Protein AF-X1FMK3-F1 (afdb_monomer_lite)

Secondary structure (DSSP, 8-state):
-HHHHH--HHHHHHHHHHHHHHHHHHHHHHHHHHHHHHHTT--HHHHTTHHHHHHHHHHHHHHHHHHHHHHHHHH--

Structure (mmCIF, N/CA/C/O backbone):
data_AF-X1FMK3-F1
#
_entry.id   AF-X1FMK3-F1
#
loop_
_atom_site.group_PDB
_atom_site.id
_atom_site.type_symbol
_atom_site.label_atom_id
_atom_site.label_alt_id
_atom_site.label_comp_id
_atom_site.label_asym_id
_atom_site.label_entity_id
_atom_site.label_seq_id
_atom_site.pdbx_PDB_ins_code
_atom_site.Cartn_x
_atom_site.Cartn_y
_atom_site.Cartn_z
_atom_site.occupancy
_atom_site.B_iso_or_equiv
_atom_site.auth_seq_id
_atom_site.auth_comp_id
_atom_site.auth_asym_id
_atom_site.auth_atom_id
_atom_site.pdbx_PDB_model_num
ATOM 1 N N . MET A 1 1 ? 16.362 -2.117 -7.454 1.00 51.97 1 MET A N 1
ATOM 2 C CA . MET A 1 1 ? 16.931 -3.469 -7.647 1.00 51.97 1 MET A CA 1
ATOM 3 C C . MET A 1 1 ? 16.512 -4.122 -8.957 1.00 51.97 1 MET A C 1
ATOM 5 O O . MET A 1 1 ? 17.401 -4.604 -9.635 1.00 51.97 1 MET A O 1
ATOM 9 N N . ALA A 1 2 ? 15.240 -4.077 -9.380 1.00 57.34 2 ALA A N 1
ATOM 10 C CA . ALA A 1 2 ? 14.821 -4.676 -10.660 1.00 57.34 2 ALA A CA 1
ATOM 11 C C . ALA A 1 2 ? 15.598 -4.159 -11.892 1.00 57.34 2 ALA A C 1
ATOM 13 O O . ALA A 1 2 ? 16.035 -4.959 -12.705 1.00 57.34 2 ALA A O 1
ATOM 14 N N . LEU A 1 3 ? 15.862 -2.848 -11.982 1.00 58.62 3 LEU A N 1
ATOM 15 C CA . LEU A 1 3 ? 16.635 -2.260 -13.090 1.00 58.62 3 LEU A CA 1
ATOM 16 C C . LEU A 1 3 ? 18.081 -2.779 -13.167 1.00 58.62 3 LEU A C 1
ATOM 18 O O . LEU A 1 3 ? 18.608 -2.982 -14.247 1.00 58.62 3 LEU A O 1
ATOM 22 N N . ILE A 1 4 ? 18.702 -2.992 -12.006 1.00 63.97 4 ILE A N 1
ATOM 23 C CA . ILE A 1 4 ? 20.109 -3.398 -11.876 1.00 63.97 4 ILE A CA 1
ATOM 24 C C . ILE A 1 4 ? 20.258 -4.916 -12.063 1.00 63.97 4 ILE A C 1
ATOM 26 O O . ILE A 1 4 ? 21.333 -5.393 -12.394 1.00 63.97 4 ILE A O 1
ATOM 30 N N . TRP A 1 5 ? 19.191 -5.684 -11.820 1.00 69.31 5 TRP A N 1
ATOM 31 C CA . TRP A 1 5 ? 19.236 -7.148 -11.794 1.00 69.31 5 TRP A CA 1
ATOM 32 C C . TRP A 1 5 ? 18.618 -7.808 -13.032 1.00 69.31 5 TRP A C 1
ATOM 34 O O . TRP A 1 5 ? 18.997 -8.920 -13.377 1.00 69.31 5 TRP A O 1
ATOM 44 N N . GLN A 1 6 ? 17.666 -7.145 -13.697 1.00 69.31 6 GLN A N 1
ATOM 45 C CA . GLN A 1 6 ? 17.020 -7.658 -14.911 1.00 69.31 6 GLN A CA 1
ATOM 46 C C . GLN A 1 6 ? 17.445 -6.925 -16.192 1.00 69.31 6 GLN A C 1
ATOM 48 O O . GLN A 1 6 ? 16.927 -7.273 -17.250 1.00 69.31 6 GLN A O 1
ATOM 53 N N . ASP A 1 7 ? 18.310 -5.900 -16.107 1.00 67.06 7 ASP A N 1
ATOM 54 C CA . ASP A 1 7 ? 18.730 -5.030 -17.230 1.00 67.06 7 ASP A CA 1
ATOM 55 C C . ASP A 1 7 ? 17.558 -4.531 -18.102 1.00 67.06 7 ASP A C 1
ATOM 57 O O . ASP A 1 7 ? 17.691 -4.206 -19.281 1.00 67.06 7 ASP A O 1
ATOM 61 N N . ASN A 1 8 ? 16.361 -4.469 -17.513 1.00 71.50 8 ASN A N 1
ATOM 62 C CA . ASN A 1 8 ? 15.131 -4.151 -18.212 1.00 71.50 8 ASN A CA 1
ATOM 63 C C . ASN A 1 8 ? 14.554 -2.852 -17.651 1.00 71.50 8 ASN A C 1
ATOM 65 O O . ASN A 1 8 ? 13.918 -2.815 -16.590 1.00 71.50 8 ASN A O 1
ATOM 69 N N . TYR A 1 9 ? 14.790 -1.776 -18.400 1.00 77.38 9 TYR A N 1
ATOM 70 C CA . TYR A 1 9 ? 14.345 -0.427 -18.064 1.00 77.38 9 TYR A CA 1
ATOM 71 C C . TYR A 1 9 ? 12.822 -0.327 -17.910 1.00 77.38 9 TYR A C 1
ATOM 73 O O . TYR A 1 9 ? 12.342 0.372 -17.017 1.00 77.38 9 TYR A O 1
ATOM 81 N N . VAL A 1 10 ? 12.064 -1.070 -18.722 1.00 78.56 10 VAL A N 1
ATOM 82 C CA . VAL A 1 10 ? 10.594 -1.072 -18.693 1.00 78.56 10 VAL A CA 1
ATOM 83 C C . VAL A 1 10 ? 10.086 -1.708 -17.402 1.00 78.56 10 VAL A C 1
ATOM 85 O O . VAL A 1 10 ? 9.254 -1.121 -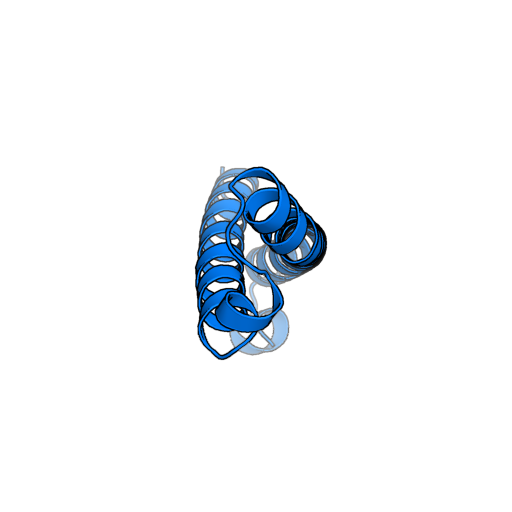16.713 1.00 78.56 10 VAL A O 1
ATOM 88 N N . LEU A 1 11 ? 10.639 -2.859 -17.012 1.00 79.38 11 LEU A N 1
ATOM 89 C CA . LEU A 1 11 ? 10.284 -3.521 -15.751 1.00 79.38 11 LEU A CA 1
ATOM 90 C C . LEU A 1 11 ? 10.620 -2.652 -14.535 1.00 79.38 11 LEU A C 1
ATOM 92 O O . LEU A 1 11 ? 9.797 -2.518 -13.629 1.00 79.38 11 LEU A O 1
ATOM 96 N N . GLY A 1 12 ? 11.794 -2.016 -14.522 1.00 81.88 12 GLY A N 1
ATOM 97 C CA . GLY A 1 12 ? 12.181 -1.111 -13.438 1.00 81.88 12 GLY A CA 1
ATOM 98 C C . GLY A 1 12 ? 11.223 0.075 -13.277 1.00 81.88 12 GLY A C 1
ATOM 99 O O . GLY A 1 12 ? 10.833 0.397 -12.152 1.00 81.88 12 GLY A O 1
ATOM 100 N N . LEU A 1 13 ? 10.810 0.686 -14.391 1.00 82.44 13 LEU A N 1
ATOM 101 C CA . LEU A 1 13 ? 9.884 1.819 -14.408 1.00 82.44 13 LEU A CA 1
ATOM 102 C C . LEU A 1 13 ? 8.465 1.411 -13.984 1.00 82.44 13 LEU A C 1
ATOM 104 O O . LEU A 1 13 ? 7.859 2.090 -13.154 1.00 82.44 13 LEU A O 1
ATOM 108 N N . VAL A 1 14 ? 7.967 0.273 -14.477 1.00 85.00 14 VAL A N 1
ATOM 109 C CA . VAL A 1 14 ? 6.656 -0.284 -14.101 1.00 85.00 14 VAL A CA 1
ATOM 110 C C . VAL A 1 14 ? 6.596 -0.595 -12.606 1.00 85.00 14 VAL A C 1
ATOM 112 O O . VAL A 1 14 ? 5.647 -0.193 -11.930 1.00 85.00 14 VAL A O 1
ATOM 115 N N . ILE A 1 15 ? 7.622 -1.256 -12.061 1.00 84.88 15 ILE A N 1
ATOM 116 C CA . ILE A 1 15 ? 7.673 -1.602 -10.636 1.00 84.88 15 ILE A CA 1
ATOM 117 C C . ILE A 1 15 ? 7.723 -0.330 -9.781 1.00 84.88 15 ILE A C 1
ATOM 119 O O . ILE A 1 15 ? 6.946 -0.211 -8.835 1.00 84.88 15 ILE A O 1
ATOM 123 N N . GLY A 1 16 ? 8.566 0.645 -10.140 1.00 84.81 16 GLY A N 1
ATOM 124 C CA . GLY A 1 16 ? 8.677 1.914 -9.414 1.00 84.81 16 GLY A CA 1
ATOM 125 C C . GLY A 1 16 ? 7.362 2.699 -9.364 1.00 84.81 16 GLY A C 1
ATOM 126 O O . GLY A 1 16 ? 6.917 3.090 -8.284 1.00 84.81 16 GLY A O 1
ATOM 127 N N . LEU A 1 17 ? 6.700 2.871 -10.512 1.00 85.00 17 LEU A N 1
ATOM 128 C CA . LEU A 1 17 ? 5.402 3.552 -10.591 1.00 85.00 17 LEU A CA 1
ATOM 129 C C . LEU A 1 17 ? 4.298 2.792 -9.852 1.00 85.00 17 LEU A C 1
ATOM 131 O O . LEU A 1 17 ? 3.517 3.406 -9.122 1.00 85.00 17 LEU A O 1
ATOM 135 N N . SER A 1 18 ? 4.248 1.464 -10.000 1.00 85.44 18 SER A N 1
ATOM 136 C CA . SER A 1 18 ? 3.252 0.644 -9.305 1.00 85.44 18 SER A CA 1
ATOM 137 C C . SER A 1 18 ? 3.402 0.741 -7.785 1.00 85.44 18 SER A C 1
ATOM 139 O O . SER A 1 18 ? 2.399 0.902 -7.094 1.00 85.44 18 SER A O 1
ATOM 141 N N . LEU A 1 19 ? 4.632 0.742 -7.256 1.00 86.50 19 LEU A N 1
ATOM 142 C CA . LEU A 1 19 ? 4.907 0.900 -5.826 1.00 86.50 19 LEU A CA 1
ATOM 143 C C . LEU A 1 19 ? 4.458 2.265 -5.306 1.00 86.50 19 LEU A C 1
ATOM 145 O O . LEU A 1 19 ? 3.769 2.322 -4.290 1.00 86.50 19 LEU A O 1
ATOM 149 N N . CYS A 1 20 ? 4.788 3.353 -6.007 1.00 88.62 20 CYS A N 1
ATOM 150 C CA . CYS A 1 20 ? 4.355 4.694 -5.607 1.00 88.62 20 CYS A CA 1
ATOM 151 C C . CYS A 1 20 ? 2.827 4.793 -5.504 1.00 88.62 20 CYS A C 1
ATOM 153 O O . CYS A 1 20 ? 2.306 5.253 -4.487 1.00 88.62 20 CYS A O 1
ATOM 155 N N . LEU A 1 21 ? 2.105 4.320 -6.523 1.00 85.94 21 LEU A N 1
ATOM 156 C CA . LEU A 1 21 ? 0.640 4.335 -6.522 1.00 85.94 21 LEU A CA 1
ATOM 157 C C . LEU A 1 21 ? 0.052 3.403 -5.455 1.00 85.94 21 LEU A C 1
ATOM 159 O O . LEU A 1 21 ? -0.923 3.759 -4.792 1.00 85.94 21 LEU A O 1
ATOM 163 N N . THR A 1 22 ? 0.673 2.244 -5.242 1.00 87.38 22 THR A N 1
ATOM 164 C CA . THR A 1 22 ? 0.255 1.288 -4.210 1.00 87.38 22 THR A CA 1
ATOM 165 C C . THR A 1 22 ? 0.372 1.890 -2.818 1.00 87.38 22 THR A C 1
ATOM 167 O O . THR A 1 22 ? -0.556 1.743 -2.032 1.00 87.38 22 THR A O 1
ATOM 170 N N . ILE A 1 23 ? 1.457 2.603 -2.502 1.00 86.88 23 ILE A N 1
ATOM 171 C CA . ILE A 1 23 ? 1.649 3.220 -1.179 1.00 86.88 23 ILE A CA 1
ATOM 172 C C . ILE A 1 23 ? 0.558 4.264 -0.900 1.00 86.88 23 ILE A C 1
ATOM 174 O O . ILE A 1 23 ? -0.000 4.296 0.196 1.00 86.88 23 ILE A O 1
ATOM 178 N N . ILE A 1 24 ? 0.202 5.076 -1.900 1.00 87.75 24 ILE A N 1
ATOM 179 C CA . ILE A 1 24 ? -0.869 6.077 -1.781 1.00 87.75 24 ILE A CA 1
ATOM 180 C C . ILE A 1 24 ? -2.222 5.392 -1.534 1.00 87.75 24 ILE A C 1
ATOM 182 O O . ILE A 1 24 ? -2.978 5.781 -0.637 1.00 87.75 24 ILE A O 1
ATOM 186 N N . ALA A 1 25 ? -2.523 4.339 -2.294 1.00 85.50 25 ALA A N 1
ATOM 187 C CA . ALA A 1 25 ? -3.753 3.572 -2.135 1.00 85.50 25 ALA A CA 1
ATOM 188 C C . ALA A 1 25 ? -3.807 2.832 -0.784 1.00 85.50 25 ALA A C 1
ATOM 190 O O . ALA A 1 25 ? -4.835 2.858 -0.108 1.00 85.50 25 ALA A O 1
ATOM 191 N N . ALA A 1 26 ? -2.696 2.239 -0.347 1.00 84.25 26 ALA A N 1
ATOM 192 C CA . ALA A 1 26 ? -2.578 1.549 0.933 1.00 84.25 26 ALA A CA 1
ATOM 193 C C . ALA A 1 26 ? -2.760 2.507 2.119 1.00 84.25 26 ALA A C 1
ATOM 195 O O . ALA A 1 26 ? -3.481 2.174 3.056 1.00 84.25 26 ALA A O 1
ATOM 196 N N . ALA A 1 27 ? -2.196 3.719 2.061 1.00 84.75 27 ALA A N 1
ATOM 197 C CA . ALA A 1 27 ? -2.420 4.753 3.076 1.00 84.75 27 ALA A CA 1
ATOM 198 C C . ALA A 1 27 ? -3.897 5.184 3.144 1.00 84.75 27 ALA A C 1
ATOM 200 O O . ALA A 1 27 ? -4.458 5.394 4.223 1.00 84.75 27 ALA A O 1
ATOM 201 N N . THR A 1 28 ? -4.552 5.257 1.985 1.00 86.00 28 THR A N 1
ATOM 202 C CA . THR A 1 28 ? -5.981 5.574 1.888 1.00 86.00 28 THR A CA 1
ATOM 203 C C . THR A 1 28 ? -6.835 4.455 2.492 1.00 86.00 28 THR A C 1
ATOM 205 O O . THR A 1 28 ? -7.727 4.717 3.294 1.00 86.00 28 THR A O 1
ATOM 208 N N . ILE A 1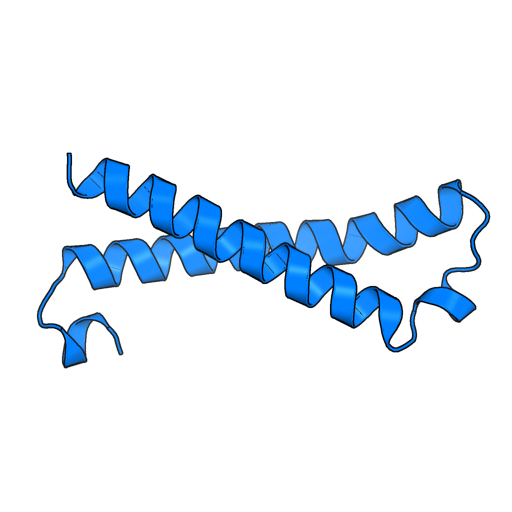 29 ? -6.530 3.189 2.204 1.00 84.94 29 ILE A N 1
ATOM 209 C CA . ILE A 1 29 ? -7.243 2.041 2.790 1.00 84.94 29 ILE A CA 1
ATOM 210 C C . ILE A 1 29 ? -6.975 1.921 4.289 1.00 84.94 29 ILE A C 1
ATOM 212 O O . ILE A 1 29 ? -7.910 1.694 5.053 1.00 84.94 29 ILE A O 1
ATOM 216 N N . GLY A 1 30 ? -5.734 2.125 4.730 1.00 82.06 30 GLY A N 1
ATOM 217 C CA . GLY A 1 30 ? -5.360 2.060 6.142 1.00 82.06 30 GLY A CA 1
ATOM 218 C C . GLY A 1 30 ? -6.077 3.093 7.013 1.00 82.06 30 GLY A C 1
ATOM 219 O O . GLY A 1 30 ? -6.311 2.838 8.190 1.00 82.06 30 GLY A O 1
ATOM 220 N N . THR A 1 31 ? -6.487 4.227 6.438 1.00 82.12 31 THR A N 1
ATOM 221 C CA . THR A 1 31 ? -7.273 5.260 7.135 1.00 82.12 31 THR A CA 1
ATOM 222 C C . THR A 1 31 ? -8.783 5.075 6.972 1.00 82.12 31 THR A C 1
ATOM 224 O O . THR A 1 31 ? -9.542 5.360 7.900 1.00 82.12 31 THR A O 1
ATOM 227 N N . LEU A 1 32 ? -9.240 4.544 5.833 1.00 83.88 32 LEU A N 1
ATOM 228 C CA . LEU A 1 32 ? -10.654 4.252 5.582 1.00 83.88 32 LEU A CA 1
ATOM 229 C C . LEU A 1 32 ? -11.159 3.026 6.347 1.00 83.88 32 LEU A C 1
ATOM 231 O O . LEU A 1 32 ? -12.305 3.023 6.791 1.00 83.88 32 LEU A O 1
ATOM 235 N N . LEU A 1 33 ? -10.336 1.992 6.520 1.00 82.94 33 LEU A N 1
ATOM 236 C CA . LEU A 1 33 ? -10.748 0.740 7.154 1.00 82.94 33 LEU A CA 1
ATOM 237 C C . LEU A 1 33 ? -11.193 0.928 8.623 1.00 82.94 33 LEU A C 1
ATOM 239 O O . LEU A 1 33 ? -12.280 0.456 8.964 1.00 82.94 33 LEU A O 1
ATOM 243 N N . PRO A 1 34 ? -10.465 1.682 9.478 1.00 79.00 34 PRO A N 1
ATOM 244 C CA . PRO A 1 34 ? -10.939 2.030 10.817 1.00 79.00 34 PRO A CA 1
ATOM 245 C C . PRO A 1 34 ? -12.246 2.828 10.785 1.00 79.00 34 PRO A C 1
ATOM 247 O O . PRO A 1 34 ? -13.159 2.523 11.545 1.00 79.00 34 PRO A O 1
ATOM 250 N N . LEU A 1 35 ? -12.373 3.807 9.877 1.00 83.12 35 LEU A N 1
ATOM 251 C CA . LEU A 1 35 ? -13.588 4.621 9.733 1.00 83.12 35 LEU A CA 1
ATOM 252 C C . LEU A 1 35 ? -14.809 3.775 9.357 1.00 83.12 35 LEU A C 1
ATOM 254 O O . LEU A 1 35 ? -15.903 4.004 9.878 1.00 83.12 35 LEU A O 1
ATOM 258 N N . ILE A 1 36 ? -14.623 2.795 8.469 1.00 83.00 36 ILE A N 1
ATOM 259 C CA . ILE A 1 36 ? -15.661 1.838 8.089 1.00 83.00 36 ILE A CA 1
ATOM 260 C C . ILE A 1 36 ? -16.065 1.011 9.309 1.00 83.00 36 ILE A C 1
ATOM 262 O O . ILE A 1 36 ? -17.257 0.953 9.596 1.00 83.00 36 ILE A O 1
ATOM 266 N N . PHE A 1 37 ? -15.118 0.451 10.072 1.00 78.88 37 PHE A N 1
ATOM 267 C CA . PHE A 1 37 ? -15.434 -0.330 11.276 1.00 78.88 37 PHE A CA 1
ATOM 268 C C . PHE A 1 37 ? -16.219 0.463 12.322 1.00 78.88 37 PHE A C 1
ATOM 270 O O . PHE A 1 37 ? -17.250 -0.026 12.799 1.00 78.88 37 PHE A O 1
ATOM 277 N N . THR A 1 38 ? -15.846 1.721 12.566 1.00 77.88 38 THR A N 1
ATOM 278 C CA . THR A 1 38 ? -16.606 2.610 13.455 1.00 77.88 38 THR A CA 1
ATOM 279 C C . THR A 1 38 ? -18.038 2.836 12.949 1.00 77.88 38 THR A C 1
ATOM 281 O O . THR A 1 38 ? -18.970 2.917 13.751 1.00 77.88 38 THR A O 1
ATOM 284 N N . LYS A 1 39 ? -18.262 2.881 11.625 1.00 82.00 39 LYS A N 1
ATOM 285 C CA . LYS A 1 39 ? -19.612 3.001 11.037 1.00 82.00 39 LYS A CA 1
ATOM 286 C C . LYS A 1 39 ? -20.463 1.741 11.201 1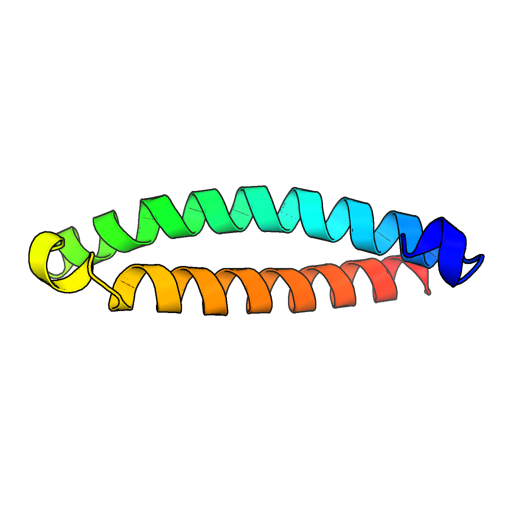.00 82.00 39 LYS A C 1
ATOM 288 O O . LYS A 1 39 ? -21.677 1.867 11.346 1.00 82.00 39 LYS A O 1
ATOM 293 N N . ILE A 1 40 ? -19.860 0.552 11.214 1.00 85.12 40 ILE A N 1
ATOM 294 C CA . ILE A 1 40 ? -20.576 -0.722 11.430 1.00 85.12 40 ILE A CA 1
ATOM 295 C C . ILE A 1 40 ? -20.761 -1.057 12.922 1.00 85.12 40 ILE A C 1
ATOM 297 O O . ILE A 1 40 ? -21.224 -2.149 13.244 1.00 85.12 40 ILE A O 1
ATOM 301 N N . LYS A 1 41 ? -20.434 -0.127 13.836 1.00 79.25 41 LYS A N 1
ATOM 302 C CA . LYS A 1 41 ? -20.438 -0.319 15.302 1.00 79.25 41 LYS A CA 1
ATOM 303 C C . LYS A 1 41 ? -19.500 -1.434 15.787 1.00 79.25 41 LYS A C 1
ATOM 305 O O . LYS A 1 41 ? -19.682 -1.950 16.887 1.00 79.25 4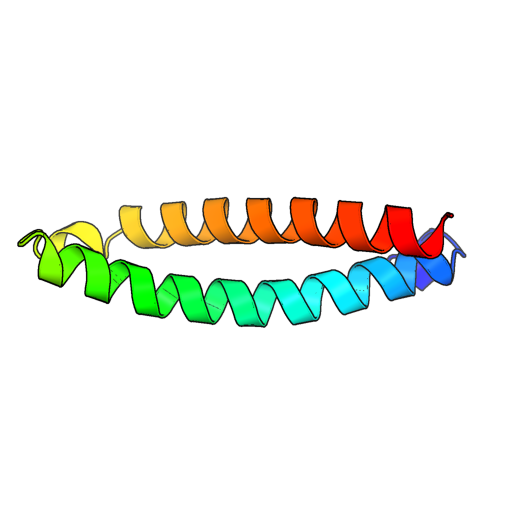1 LYS A O 1
ATOM 310 N N . ILE A 1 42 ? -18.501 -1.797 14.984 1.00 74.88 42 ILE A N 1
ATOM 311 C CA . ILE A 1 42 ? -17.410 -2.664 15.424 1.00 74.88 42 ILE A CA 1
ATOM 312 C C . ILE A 1 42 ? -16.392 -1.751 16.088 1.00 74.88 42 ILE A C 1
ATOM 314 O O . ILE A 1 42 ? -15.918 -0.805 15.462 1.00 74.88 42 ILE A O 1
ATOM 318 N N . ASP A 1 43 ? -16.088 -2.011 17.356 1.00 73.88 43 ASP A N 1
ATOM 319 C CA . ASP A 1 43 ? -15.156 -1.180 18.104 1.00 73.88 43 ASP A CA 1
ATOM 320 C C . ASP A 1 43 ? -13.760 -1.267 17.459 1.00 73.88 43 ASP A C 1
ATOM 322 O O . ASP A 1 43 ? -13.147 -2.347 17.448 1.00 73.88 43 ASP A O 1
ATOM 326 N N . PRO A 1 44 ? -13.244 -0.164 16.886 1.00 66.06 44 PRO A N 1
ATOM 327 C CA . PRO A 1 44 ? -11.938 -0.164 16.258 1.00 66.06 44 PRO A CA 1
ATOM 328 C C . PRO A 1 44 ? -10.841 -0.531 17.257 1.00 66.06 44 PRO A C 1
ATOM 330 O O . PRO A 1 44 ? -9.843 -1.076 16.820 1.00 66.06 44 PRO A O 1
ATOM 333 N N . ALA A 1 45 ? -11.010 -0.346 18.572 1.00 71.12 45 ALA A N 1
ATOM 334 C CA . ALA A 1 45 ? -10.015 -0.781 19.557 1.00 71.12 45 ALA A CA 1
ATOM 335 C C . ALA A 1 45 ? -9.860 -2.315 19.624 1.00 71.12 45 ALA A C 1
ATOM 337 O O . ALA A 1 45 ? -8.775 -2.814 19.917 1.00 71.12 45 ALA A O 1
ATOM 338 N N . ILE A 1 46 ? -10.922 -3.064 19.308 1.00 66.75 46 ILE A N 1
ATOM 339 C CA . ILE A 1 46 ? -10.923 -4.536 19.282 1.00 66.75 46 ILE A CA 1
ATOM 340 C C . ILE A 1 46 ? -10.375 -5.042 17.939 1.00 66.75 46 ILE A C 1
ATOM 342 O O . ILE A 1 46 ? -9.633 -6.023 17.890 1.00 66.75 46 ILE A O 1
ATOM 346 N N . ALA A 1 47 ? -10.705 -4.351 16.842 1.00 64.94 47 ALA A N 1
ATOM 347 C CA . ALA A 1 47 ? -10.253 -4.704 15.495 1.00 64.94 47 ALA A CA 1
ATOM 348 C C . ALA A 1 47 ? -8.821 -4.221 15.178 1.00 64.94 47 ALA A C 1
ATOM 350 O O . ALA A 1 47 ? -8.123 -4.860 14.390 1.00 64.94 47 ALA A O 1
ATOM 351 N N . ALA A 1 48 ? -8.356 -3.134 15.805 1.00 67.00 48 ALA A N 1
ATOM 352 C CA . ALA A 1 48 ? -7.050 -2.501 15.566 1.00 67.00 48 ALA A CA 1
ATOM 353 C C . ALA A 1 48 ? -5.842 -3.291 16.070 1.00 67.00 48 ALA A C 1
ATOM 355 O O . ALA A 1 48 ? -4.710 -2.846 15.898 1.00 67.00 48 ALA A O 1
ATOM 356 N N . GLY A 1 49 ? -6.067 -4.473 16.643 1.00 73.38 49 GLY A N 1
ATOM 357 C CA . GLY A 1 49 ? -5.022 -5.468 16.835 1.00 73.38 49 GLY A CA 1
ATOM 358 C C . GLY A 1 49 ? -4.545 -6.085 15.502 1.00 73.38 49 GLY A C 1
ATOM 359 O O . GLY A 1 49 ? -4.594 -5.442 14.451 1.00 73.38 49 GLY A O 1
ATOM 360 N N . PRO A 1 50 ? -4.114 -7.359 15.490 1.00 78.31 50 PRO A N 1
ATOM 361 C CA . PRO A 1 50 ? -3.521 -8.007 14.308 1.00 78.31 50 PRO A CA 1
ATOM 362 C C . PRO A 1 50 ? -4.462 -8.119 13.088 1.00 78.31 50 PRO A C 1
ATOM 364 O O . PRO A 1 50 ? -4.040 -8.530 12.010 1.00 78.31 50 PRO A O 1
ATOM 367 N N . PHE A 1 51 ? -5.743 -7.770 13.225 1.00 80.00 51 PHE A N 1
ATOM 368 C CA . PHE A 1 51 ? -6.742 -7.898 12.166 1.00 80.00 51 PHE A CA 1
ATOM 369 C C . PHE A 1 51 ? -6.720 -6.725 11.173 1.00 80.00 51 PHE A C 1
ATOM 371 O O . PHE A 1 51 ? -6.748 -6.936 9.964 1.00 80.00 51 PHE A O 1
ATOM 378 N N . ILE A 1 52 ? -6.622 -5.477 11.648 1.00 80.50 52 ILE A N 1
ATOM 379 C CA . ILE A 1 52 ? -6.527 -4.317 10.743 1.00 80.50 52 ILE A CA 1
ATOM 380 C C . ILE A 1 52 ? -5.235 -4.375 9.927 1.00 80.50 52 ILE A C 1
ATOM 382 O O . ILE A 1 52 ? -5.266 -4.159 8.717 1.00 80.50 52 ILE A O 1
ATOM 386 N N . THR A 1 53 ? -4.111 -4.704 10.562 1.00 84.06 53 THR A N 1
ATOM 387 C CA . THR A 1 53 ? -2.817 -4.773 9.874 1.00 84.06 53 THR A CA 1
ATOM 388 C C . THR A 1 53 ? -2.791 -5.867 8.810 1.00 84.06 53 THR A C 1
ATOM 390 O O . THR A 1 53 ? -2.280 -5.616 7.726 1.00 84.06 53 THR A O 1
ATOM 393 N N . THR A 1 54 ? -3.405 -7.029 9.052 1.00 88.31 54 THR A N 1
ATOM 394 C CA . THR A 1 54 ? -3.499 -8.108 8.049 1.00 88.31 54 THR A CA 1
ATOM 395 C C . THR A 1 54 ? -4.408 -7.753 6.876 1.0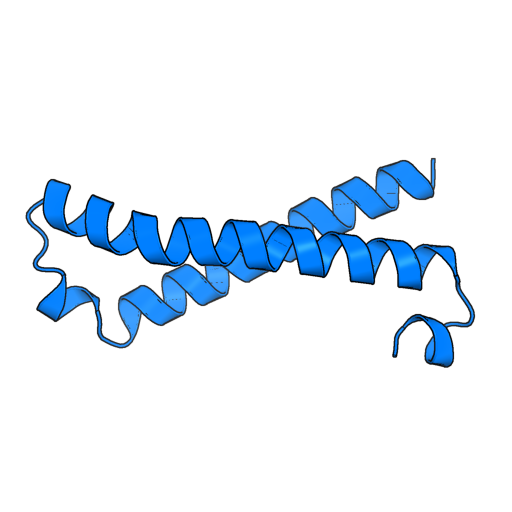0 88.31 54 THR A C 1
ATOM 397 O O . THR A 1 54 ? -4.060 -8.041 5.732 1.00 88.31 54 THR A O 1
ATOM 400 N N . ILE A 1 55 ? -5.540 -7.081 7.113 1.00 86.12 55 ILE A N 1
ATOM 401 C CA . ILE A 1 55 ? -6.402 -6.605 6.018 1.00 86.12 55 ILE A CA 1
ATOM 402 C C . ILE A 1 55 ? -5.673 -5.560 5.172 1.00 86.12 55 ILE A C 1
ATOM 404 O O . ILE A 1 55 ? -5.746 -5.610 3.944 1.00 86.12 55 ILE A O 1
ATOM 408 N N . VAL A 1 56 ? -4.978 -4.614 5.810 1.00 84.81 56 VAL A N 1
ATOM 409 C CA . VAL A 1 56 ? -4.201 -3.595 5.094 1.00 84.81 56 VAL A CA 1
ATOM 410 C C . VAL A 1 56 ? -3.062 -4.242 4.306 1.00 84.81 56 VAL A C 1
ATOM 412 O O . VAL A 1 56 ? -2.859 -3.874 3.151 1.00 84.81 56 VAL A O 1
ATOM 415 N N . ASP A 1 57 ? -2.376 -5.234 4.876 1.00 87.12 57 ASP A N 1
ATOM 416 C CA . ASP A 1 57 ? -1.301 -5.973 4.210 1.00 87.12 57 ASP A CA 1
ATOM 417 C C . ASP A 1 57 ? -1.817 -6.683 2.947 1.00 87.12 57 ASP A C 1
ATOM 419 O O . ASP A 1 57 ? -1.383 -6.372 1.834 1.00 87.12 57 ASP A O 1
ATOM 423 N N . VAL A 1 58 ? -2.859 -7.513 3.076 1.00 89.50 58 VAL A N 1
ATOM 424 C CA . VAL A 1 58 ? -3.487 -8.207 1.935 1.00 89.50 58 VAL A CA 1
ATOM 425 C C . VAL A 1 58 ? -4.049 -7.216 0.910 1.00 89.50 58 VAL A C 1
ATOM 427 O O . VAL A 1 58 ? -3.851 -7.391 -0.294 1.00 89.50 58 VAL A O 1
ATOM 430 N N . GLY A 1 59 ? -4.722 -6.156 1.360 1.00 88.94 59 GLY A N 1
ATOM 431 C CA . GLY A 1 59 ? -5.280 -5.124 0.486 1.00 88.94 59 GLY A CA 1
ATOM 432 C C . GLY A 1 59 ? -4.203 -4.393 -0.316 1.00 88.94 59 GLY A C 1
ATOM 433 O O . GLY A 1 59 ? -4.357 -4.190 -1.522 1.00 88.94 59 GLY A O 1
ATOM 434 N N . SER A 1 60 ? -3.085 -4.050 0.326 1.00 85.94 60 SER A N 1
ATOM 435 C CA . SER A 1 60 ? -1.950 -3.401 -0.331 1.00 85.94 60 SER A CA 1
ATOM 436 C C . SER A 1 60 ? -1.265 -4.316 -1.353 1.00 85.94 60 SER A C 1
ATOM 438 O O . SER A 1 60 ? -0.954 -3.857 -2.453 1.00 85.94 60 SER A O 1
ATOM 440 N N . LEU A 1 61 ? -1.126 -5.618 -1.065 1.00 88.69 61 LEU A N 1
ATOM 441 C CA . LEU A 1 61 ? -0.602 -6.602 -2.020 1.00 88.69 61 LEU A CA 1
ATOM 442 C C . LEU A 1 61 ? -1.513 -6.751 -3.245 1.00 88.69 61 LEU A C 1
ATOM 444 O O . LEU A 1 61 ? -1.027 -6.786 -4.375 1.00 88.69 61 LEU A O 1
ATOM 448 N N . LEU A 1 62 ? -2.831 -6.814 -3.046 1.00 89.56 62 LEU A N 1
ATOM 449 C CA . LEU A 1 62 ? -3.787 -6.903 -4.154 1.00 89.56 62 LEU A CA 1
ATOM 450 C C . LEU A 1 62 ? -3.701 -5.683 -5.073 1.00 89.56 62 LEU A C 1
ATOM 452 O O . LEU A 1 62 ? -3.700 -5.831 -6.296 1.00 89.56 62 LEU A O 1
ATOM 456 N N . ILE A 1 63 ? -3.581 -4.485 -4.499 1.00 88.06 63 ILE A N 1
ATOM 457 C CA . ILE A 1 63 ? -3.388 -3.259 -5.278 1.00 88.06 63 ILE A CA 1
ATOM 458 C C . ILE A 1 63 ? -2.059 -3.293 -6.022 1.00 88.06 63 ILE A C 1
ATOM 460 O O . ILE A 1 63 ? -2.036 -2.975 -7.210 1.00 88.06 63 ILE A O 1
ATOM 464 N N . TYR A 1 64 ? -0.982 -3.717 -5.360 1.00 85.44 64 TYR A N 1
ATOM 465 C CA . TYR A 1 64 ? 0.334 -3.832 -5.977 1.00 85.44 64 TYR A CA 1
ATOM 466 C C . TYR A 1 64 ? 0.309 -4.734 -7.208 1.00 85.44 64 TYR A C 1
ATOM 468 O O . TYR A 1 64 ? 0.715 -4.312 -8.291 1.00 85.44 64 TYR A O 1
ATOM 476 N N . PHE A 1 65 ? -0.223 -5.951 -7.077 1.00 85.81 65 PHE A N 1
ATOM 477 C CA . PHE A 1 65 ? -0.300 -6.882 -8.200 1.00 85.81 65 PHE A CA 1
ATOM 478 C C . PHE A 1 65 ? -1.260 -6.401 -9.291 1.00 85.81 65 PHE A C 1
ATOM 480 O O . PHE A 1 65 ? -0.951 -6.549 -10.474 1.00 85.81 65 PHE A O 1
ATOM 487 N N . SER A 1 66 ? -2.388 -5.788 -8.922 1.00 87.69 66 SER A N 1
ATOM 488 C CA . SER A 1 66 ? -3.356 -5.236 -9.877 1.00 87.69 66 SER A CA 1
ATOM 489 C C . SER A 1 66 ? -2.758 -4.089 -10.698 1.00 87.69 66 SER A C 1
ATOM 491 O O . SER A 1 66 ? -2.738 -4.148 -11.930 1.00 87.69 66 SER A O 1
ATOM 493 N N . LEU A 1 67 ? -2.187 -3.080 -10.031 1.00 86.25 67 LEU A N 1
ATOM 494 C CA . LEU A 1 67 ? -1.544 -1.937 -10.681 1.00 86.25 67 LEU A CA 1
ATOM 495 C C . LEU A 1 67 ? -0.287 -2.347 -11.442 1.00 86.25 67 LEU A C 1
ATOM 497 O O . LEU A 1 67 ? -0.080 -1.875 -12.556 1.00 86.25 67 LEU A O 1
ATOM 501 N N . GLY A 1 68 ? 0.526 -3.238 -10.876 1.00 86.06 68 GLY A N 1
ATOM 502 C CA . GLY A 1 68 ? 1.703 -3.789 -11.538 1.00 86.06 68 GLY A CA 1
ATOM 503 C C . GLY A 1 68 ? 1.332 -4.506 -12.835 1.00 86.06 68 GLY A C 1
ATOM 504 O O . GLY A 1 68 ? 1.923 -4.224 -13.872 1.00 86.06 68 GLY A O 1
ATOM 505 N N . THR A 1 69 ? 0.300 -5.355 -12.815 1.00 86.50 69 THR A N 1
ATOM 506 C CA . THR A 1 69 ? -0.186 -6.058 -14.016 1.00 86.50 69 THR A CA 1
ATOM 507 C C . THR A 1 69 ? -0.765 -5.087 -15.041 1.00 86.50 69 THR A C 1
ATOM 509 O O . THR A 1 69 ? -0.485 -5.208 -16.234 1.00 86.50 69 THR A O 1
ATOM 512 N N . PHE A 1 70 ? -1.549 -4.105 -14.590 1.00 87.75 70 PHE A N 1
ATOM 513 C CA . PHE A 1 70 ? -2.138 -3.090 -15.459 1.00 87.75 70 PHE A CA 1
ATOM 514 C C . PHE A 1 70 ? -1.066 -2.239 -16.154 1.00 87.75 70 PHE A C 1
ATOM 516 O O . PHE A 1 70 ? -1.072 -2.125 -17.379 1.00 87.75 70 PHE A O 1
ATOM 523 N N . LEU A 1 71 ? -0.115 -1.695 -15.389 1.00 86.31 71 LEU A N 1
ATOM 524 C CA . LEU A 1 71 ? 0.986 -0.884 -15.911 1.00 86.31 71 LEU A CA 1
ATOM 525 C C . LEU A 1 71 ? 1.929 -1.704 -16.793 1.00 86.31 71 LEU A C 1
ATOM 527 O O . LEU A 1 71 ? 2.351 -1.219 -17.838 1.00 86.31 71 LEU A O 1
ATOM 531 N N . PHE A 1 72 ? 2.234 -2.947 -16.414 1.00 84.75 72 PHE A N 1
ATOM 532 C CA . PHE A 1 72 ? 3.058 -3.830 -17.236 1.00 84.75 72 PHE A CA 1
ATOM 533 C C . PHE A 1 72 ? 2.401 -4.098 -18.589 1.00 84.75 72 PHE A C 1
ATOM 535 O O . PHE A 1 72 ? 3.049 -3.954 -19.620 1.00 84.75 72 PHE A O 1
ATOM 542 N N . LYS A 1 73 ? 1.102 -4.420 -18.603 1.00 85.06 73 LYS A N 1
ATOM 543 C CA . LYS A 1 73 ? 0.349 -4.629 -19.845 1.00 85.06 73 LYS A CA 1
ATOM 544 C C . LYS A 1 73 ? 0.279 -3.360 -20.695 1.00 85.06 73 LYS A C 1
ATOM 546 O O . LYS A 1 73 ? 0.359 -3.457 -21.911 1.00 85.06 73 LYS A O 1
ATOM 551 N N . TRP A 1 74 ? 0.141 -2.195 -20.064 1.00 84.81 74 TRP A N 1
ATOM 552 C CA . TRP A 1 74 ? 0.139 -0.903 -20.751 1.00 84.81 74 TRP A CA 1
ATOM 553 C C . TRP A 1 74 ? 1.475 -0.601 -21.442 1.00 84.81 74 TRP A C 1
ATOM 555 O O . TRP A 1 74 ? 1.482 -0.134 -22.572 1.00 84.81 74 TRP A O 1
ATOM 565 N N . PHE A 1 75 ? 2.600 -0.874 -20.776 1.00 79.62 75 PHE A N 1
ATOM 566 C CA . PHE A 1 75 ? 3.939 -0.625 -21.323 1.00 79.62 75 PHE A CA 1
ATOM 567 C C . PHE A 1 75 ? 4.465 -1.738 -22.241 1.00 79.62 75 PHE A C 1
ATOM 569 O O . PHE A 1 75 ? 5.389 -1.496 -23.011 1.00 79.62 75 PHE A O 1
ATOM 576 N N . SER A 1 76 ? 3.928 -2.955 -22.129 1.00 74.56 76 SER A N 1
ATOM 577 C CA . SER A 1 76 ? 4.287 -4.112 -22.962 1.00 74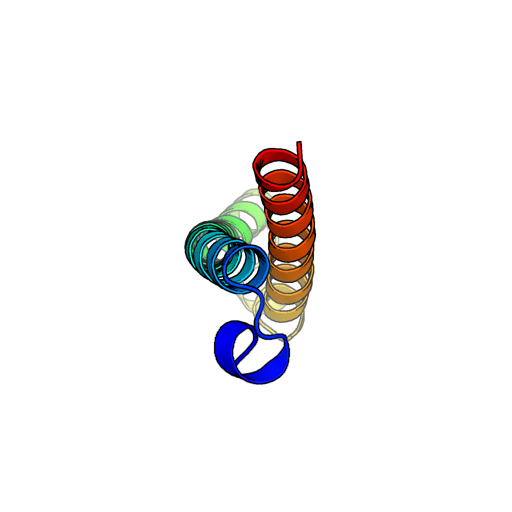.56 76 SER A CA 1
ATOM 578 C C . SER A 1 76 ? 3.398 -4.264 -24.207 1.00 74.56 76 SER A C 1
ATOM 580 O O . SER A 1 76 ? 3.593 -5.224 -24.958 1.00 74.56 76 SER A O 1
ATOM 582 N N . GLY A 1 77 ? 2.402 -3.389 -24.377 1.00 60.62 77 GLY A N 1
ATOM 583 C CA . GLY A 1 77 ? 1.517 -3.325 -25.543 1.00 60.62 77 GLY A CA 1
ATOM 584 C C . GLY A 1 77 ? 2.026 -2.395 -26.632 1.00 60.62 77 GLY A C 1
ATOM 585 O O . GLY A 1 77 ? 2.843 -1.502 -26.320 1.00 60.62 77 GLY A O 1
#

Foldseek 3Di:
DCCVPVVDPLLVVLLVVLLVVLVVVLVVCLVVVLVVCVVVVNHCVVCVPPNSVVVSVVVSVVSSVVSSVVSSVVSVD

Radius of gyration: 16.1 Å; chains: 1; bounding box: 41×14×45 Å

pLDDT: mean 80.27, std 8.5, range [51.97, 89.56]

InterPro domains:
  IPR006667 SLC41A/MgtE, integral membrane domain [PF01769] (2-67)
  IPR036739 SLC41A/MgtE divalent cation transporters, integral membrane domain superfamily [G3DSA:1.10.357.20] (1-72)
  IPR036739 SLC41A/MgtE divalent cation transporters, integral membrane domain superfamily [SSF161093] (3-72)

Sequence (77 aa):
MALIWQDNYVLGLVIGLSLCLTIIAAATIGTLLPLIFTKIKIDPAIAAGPFITTIVDVGSLLIYFSLGTFLFKWFSG

Organism: NCBI:txid412755